Protein AF-A0A922MNI1-F1 (afdb_monomer_lite)

Organism: Spodoptera exigua (NCBI:txid7107)

Sequence (102 aa):
MLELRRGFGGLQLILTVFFVQPDGVVTFDWTAQQQAYVLSGYFWGYSISCLVGGTAAEFWGPRKLVFVTMLLIAILTILSPQAARIHYMALVAVRFVSGLAA

pLDDT: mean 80.24, std 10.75, range [54.81, 92.88]

InterPro domains:
  IPR011701 Major facilitator superfamily [PF07690] (25-102)
  IPR020846 Major facilitator superfamily domain [PS50850] (1-102)
  IPR036259 MFS transporter superfamily [G3DSA:1.20.1250.20] (8-102)
  IPR036259 MFS transporter superfamily [SSF103473] (17-101)
  IPR050382 Major Facilitator Superfamily Sodium/Anion Cotransporter [PTHR11662] (27-101)

Radius of gyration: 21.01 Å; chains: 1; bounding box: 68×26×38 Å

Foldseek 3Di:
DVVVVVVVVVVVVVVCVVPPDDDPDDDDPDDPVLVVLLVVLLVQLQVVCVVCVVVVCVPPPVVVLLVVLVVLLVVLVVCLVVLSVPDSVSSSVSSNSNSNSD

Structure (mmCIF, N/CA/C/O backbone):
data_AF-A0A922MNI1-F1
#
_entry.id   AF-A0A922MNI1-F1
#
loop_
_atom_site.group_PDB
_atom_site.id
_atom_site.type_symbol
_atom_site.label_atom_id
_atom_site.label_alt_id
_atom_site.label_comp_id
_atom_site.label_asym_id
_atom_site.label_entity_id
_atom_site.label_seq_id
_atom_site.pdbx_PDB_ins_code
_atom_site.Cartn_x
_atom_site.Cartn_y
_atom_site.Cartn_z
_atom_site.occupancy
_atom_site.B_iso_or_equiv
_atom_site.auth_seq_id
_atom_site.auth_comp_id
_atom_site.auth_asym_id
_atom_site.auth_atom_id
_atom_site.pdbx_PDB_model_num
ATOM 1 N N . MET A 1 1 ? 54.008 -8.071 -9.839 1.00 54.81 1 MET A N 1
ATOM 2 C CA . MET A 1 1 ? 52.895 -7.496 -10.634 1.00 54.81 1 MET A CA 1
ATOM 3 C C . MET A 1 1 ? 51.737 -8.486 -10.898 1.00 54.81 1 MET A C 1
ATOM 5 O O . MET A 1 1 ? 50.723 -8.063 -11.430 1.00 54.81 1 MET A O 1
ATOM 9 N N . LEU A 1 2 ? 51.830 -9.771 -10.502 1.00 56.84 2 LEU A N 1
ATOM 10 C CA . LEU A 1 2 ? 50.793 -10.797 -10.753 1.00 56.84 2 LEU A CA 1
ATOM 11 C C . LEU A 1 2 ? 49.720 -10.928 -9.644 1.00 56.84 2 LEU A C 1
ATOM 13 O O . LEU A 1 2 ? 48.632 -11.427 -9.906 1.00 56.84 2 LEU A O 1
ATOM 17 N N . GLU A 1 3 ? 49.983 -10.418 -8.437 1.00 57.00 3 GLU A N 1
ATOM 18 C CA . GLU A 1 3 ? 49.060 -10.480 -7.284 1.00 57.00 3 GLU A CA 1
ATOM 19 C C . GLU A 1 3 ? 47.923 -9.434 -7.366 1.00 57.00 3 GLU A C 1
ATOM 21 O O . GLU A 1 3 ? 46.793 -9.697 -6.963 1.00 57.00 3 GLU A O 1
ATOM 26 N N . LEU A 1 4 ? 48.174 -8.271 -7.985 1.00 57.62 4 LEU A N 1
ATOM 27 C CA . LEU A 1 4 ? 47.181 -7.196 -8.170 1.00 57.62 4 LEU A CA 1
ATOM 28 C C . LEU A 1 4 ? 46.061 -7.557 -9.166 1.00 57.62 4 LEU A C 1
ATOM 30 O O . LEU A 1 4 ? 44.986 -6.966 -9.123 1.00 57.62 4 LEU A O 1
ATOM 34 N N . ARG A 1 5 ? 46.278 -8.549 -10.043 1.00 57.75 5 ARG A N 1
ATOM 35 C CA . ARG A 1 5 ? 45.279 -8.999 -11.032 1.00 57.75 5 ARG A CA 1
ATOM 36 C C . ARG A 1 5 ? 44.294 -10.028 -10.461 1.00 57.75 5 ARG A C 1
ATOM 38 O O . ARG A 1 5 ? 43.180 -10.138 -10.966 1.00 57.75 5 ARG A O 1
ATOM 45 N N . ARG A 1 6 ? 44.672 -10.760 -9.403 1.00 60.94 6 ARG A N 1
ATOM 46 C CA . ARG A 1 6 ? 43.807 -11.759 -8.744 1.00 60.94 6 ARG A CA 1
ATOM 47 C C . ARG A 1 6 ? 42.713 -11.118 -7.886 1.00 60.94 6 ARG A C 1
ATOM 49 O O . ARG A 1 6 ? 41.586 -11.600 -7.909 1.00 60.94 6 ARG A O 1
ATOM 56 N N . GLY A 1 7 ? 43.007 -10.004 -7.209 1.00 60.09 7 GLY A N 1
ATOM 57 C CA . GLY A 1 7 ? 42.007 -9.256 -6.432 1.00 60.09 7 GLY A CA 1
ATOM 58 C C . GLY A 1 7 ? 40.907 -8.618 -7.293 1.00 60.09 7 GLY A C 1
ATOM 59 O O . GLY A 1 7 ? 39.750 -8.568 -6.886 1.00 60.09 7 GLY A O 1
ATOM 60 N N . PHE A 1 8 ? 41.239 -8.199 -8.518 1.00 62.03 8 PHE A N 1
ATOM 61 C CA . PHE A 1 8 ? 40.292 -7.544 -9.428 1.00 62.03 8 PHE A CA 1
ATOM 62 C C . PHE A 1 8 ? 39.289 -8.525 -10.070 1.00 62.03 8 PHE A C 1
ATOM 64 O O . PHE A 1 8 ? 38.136 -8.170 -10.298 1.00 62.03 8 PHE A O 1
ATOM 71 N N . GLY A 1 9 ? 39.692 -9.782 -10.306 1.00 63.53 9 GLY A N 1
ATOM 72 C CA . GLY A 1 9 ? 38.817 -10.816 -10.880 1.00 63.53 9 GLY A CA 1
ATOM 73 C C . GLY A 1 9 ? 37.688 -11.259 -9.943 1.00 63.53 9 GLY A C 1
ATOM 74 O O . GLY A 1 9 ? 36.566 -11.470 -10.397 1.00 63.53 9 GLY A O 1
ATOM 75 N N . GLY A 1 10 ? 37.955 -11.332 -8.633 1.00 67.00 10 GLY A N 1
ATOM 76 C CA . GLY A 1 10 ? 36.924 -11.597 -7.625 1.00 67.00 10 GLY A CA 1
ATOM 77 C C . GLY A 1 10 ? 35.910 -10.457 -7.522 1.00 67.00 10 GLY A C 1
ATOM 78 O O . GLY A 1 10 ? 34.710 -10.708 -7.463 1.00 67.00 10 GLY A O 1
ATOM 79 N N . LEU A 1 11 ? 36.377 -9.206 -7.596 1.00 69.94 11 LEU A N 1
ATOM 80 C CA . LEU A 1 11 ? 35.499 -8.035 -7.594 1.00 69.94 11 LEU A CA 1
ATOM 81 C C . LEU A 1 11 ? 34.613 -7.994 -8.848 1.00 69.94 11 LEU A C 1
ATOM 83 O O . LEU A 1 11 ? 33.427 -7.711 -8.748 1.00 69.94 11 LEU A O 1
ATOM 87 N N . GLN A 1 12 ? 35.157 -8.326 -10.021 1.00 66.56 12 GLN A N 1
ATOM 88 C CA . GLN A 1 12 ? 34.393 -8.341 -11.269 1.00 66.56 12 GLN A CA 1
ATOM 89 C C . GLN A 1 12 ? 33.364 -9.482 -11.320 1.00 66.56 12 GLN A C 1
ATOM 91 O O . GLN A 1 12 ? 32.277 -9.269 -11.852 1.00 66.56 12 GLN A O 1
ATOM 96 N N . LEU A 1 13 ? 33.663 -10.646 -10.724 1.00 67.69 13 LEU A N 1
ATOM 97 C CA . LEU A 1 13 ? 32.710 -11.751 -10.524 1.00 67.69 13 LEU A CA 1
ATOM 98 C C . LEU A 1 13 ? 31.590 -11.381 -9.549 1.00 67.69 13 LEU A C 1
ATOM 100 O O . LEU A 1 13 ? 30.427 -11.655 -9.821 1.00 67.69 13 LEU A O 1
ATOM 104 N N . ILE A 1 14 ? 31.927 -10.709 -8.446 1.00 67.44 14 ILE A N 1
ATOM 105 C CA . ILE A 1 14 ? 30.937 -10.158 -7.517 1.00 67.44 14 ILE A CA 1
ATOM 106 C C . ILE A 1 14 ? 30.043 -9.168 -8.272 1.00 67.44 14 ILE A C 1
ATOM 108 O O . ILE A 1 14 ? 28.830 -9.337 -8.295 1.00 67.44 14 ILE A O 1
ATOM 112 N N . LEU A 1 15 ? 30.621 -8.203 -8.988 1.00 66.31 15 LEU A N 1
ATOM 113 C CA . LEU A 1 15 ? 29.854 -7.231 -9.768 1.00 66.31 15 LEU A CA 1
ATOM 114 C C . LEU A 1 15 ? 28.979 -7.905 -10.841 1.00 66.31 15 LEU A C 1
ATOM 116 O O . LEU A 1 15 ? 27.823 -7.533 -10.990 1.00 66.31 15 LEU A O 1
ATOM 120 N N . THR A 1 16 ? 29.454 -8.935 -11.546 1.00 66.56 16 THR A N 1
ATOM 121 C CA . THR A 1 16 ? 28.606 -9.644 -12.527 1.00 66.56 16 THR A CA 1
ATOM 122 C C . THR A 1 16 ? 27.468 -10.413 -11.866 1.00 66.56 16 THR A C 1
ATOM 124 O O . THR A 1 16 ? 26.352 -10.329 -12.353 1.00 66.56 16 THR A O 1
ATOM 127 N N . VAL A 1 17 ? 27.685 -11.083 -10.734 1.00 66.50 17 VAL A N 1
ATOM 128 C CA . VAL A 1 17 ? 26.598 -11.759 -9.998 1.00 66.50 17 VAL A CA 1
ATOM 129 C C . VAL A 1 17 ? 25.578 -10.759 -9.437 1.00 66.50 17 VAL A C 1
ATOM 131 O O . VAL A 1 17 ? 24.392 -11.069 -9.377 1.00 66.50 17 VAL A O 1
ATOM 134 N N . PHE A 1 18 ? 26.011 -9.554 -9.055 1.00 65.94 18 PHE A N 1
ATOM 135 C CA . PHE A 1 18 ? 25.114 -8.506 -8.556 1.00 65.94 18 PHE A CA 1
ATOM 136 C C . PHE A 1 18 ? 24.327 -7.783 -9.662 1.00 65.94 18 PHE A C 1
ATOM 138 O O . PHE A 1 18 ? 23.211 -7.336 -9.401 1.00 65.94 18 PHE A O 1
ATOM 145 N N . PHE A 1 19 ? 24.882 -7.648 -10.872 1.00 65.06 19 PHE A N 1
ATOM 146 C CA . PHE A 1 19 ? 24.264 -6.885 -11.968 1.00 65.06 19 PHE A CA 1
ATOM 147 C C . PHE A 1 19 ? 23.648 -7.746 -13.085 1.00 65.06 19 PHE A C 1
ATOM 149 O O . PHE A 1 19 ? 22.886 -7.216 -13.893 1.00 65.06 19 PHE A O 1
ATOM 156 N N . VAL A 1 20 ? 23.942 -9.049 -13.154 1.00 69.06 20 VAL A N 1
ATOM 157 C CA . VAL A 1 20 ? 23.320 -9.973 -14.117 1.00 69.06 20 VAL A CA 1
ATOM 158 C C . VAL A 1 20 ? 22.016 -10.499 -13.533 1.00 69.06 20 VAL A C 1
ATOM 160 O O . VAL A 1 20 ? 21.994 -11.256 -12.565 1.00 69.06 20 VAL A O 1
ATOM 163 N N . GLN A 1 21 ? 20.909 -10.084 -14.141 1.00 67.75 21 GLN A N 1
ATOM 164 C CA . GLN A 1 21 ? 19.588 -10.588 -13.800 1.00 67.75 21 GLN A CA 1
ATOM 165 C C . GLN A 1 21 ? 19.449 -12.042 -14.292 1.00 67.75 21 GLN A C 1
ATOM 167 O O . GLN A 1 21 ? 19.823 -12.315 -15.429 1.00 67.75 21 GLN A O 1
ATOM 172 N N . PRO A 1 22 ? 18.920 -12.978 -13.484 1.00 72.62 22 PRO A N 1
ATOM 173 C CA . PRO A 1 22 ? 18.776 -14.370 -13.897 1.00 72.62 22 PRO A CA 1
ATOM 174 C C . PRO A 1 22 ? 17.795 -14.522 -15.069 1.00 72.62 22 PRO A C 1
ATOM 176 O O . PRO A 1 22 ? 16.693 -13.962 -15.059 1.00 72.62 22 PRO A O 1
ATOM 179 N N . ASP A 1 23 ? 18.194 -15.313 -16.063 1.00 57.19 23 ASP A N 1
ATOM 180 C CA . ASP A 1 23 ? 17.419 -15.587 -17.273 1.00 57.19 23 ASP A CA 1
ATOM 181 C C . ASP A 1 23 ? 16.155 -16.391 -16.913 1.00 57.19 23 ASP A C 1
ATOM 183 O O . ASP A 1 23 ? 16.211 -17.585 -16.620 1.00 57.19 23 ASP A O 1
ATOM 187 N N . GLY A 1 24 ? 15.002 -15.715 -16.863 1.00 65.44 24 GLY A N 1
ATOM 188 C CA . GLY A 1 24 ? 13.718 -16.294 -16.434 1.00 65.44 24 GLY A CA 1
ATOM 189 C C . GLY A 1 24 ? 12.832 -15.355 -15.609 1.00 65.44 24 GLY A C 1
ATOM 190 O O . GLY A 1 24 ? 11.687 -15.693 -15.304 1.00 65.44 24 GLY A O 1
ATOM 191 N N . VAL A 1 25 ? 13.327 -14.167 -15.253 1.00 65.81 25 VAL A N 1
ATOM 192 C CA . VAL A 1 25 ? 12.530 -13.143 -14.565 1.00 65.81 25 VAL A CA 1
ATOM 193 C C . VAL A 1 25 ? 11.653 -12.405 -15.575 1.00 65.81 25 VAL A C 1
ATOM 195 O O . VAL A 1 25 ? 12.146 -11.878 -16.566 1.00 65.81 25 VAL A O 1
ATOM 198 N N . VAL A 1 26 ? 10.346 -12.334 -15.307 1.00 67.62 26 VAL A N 1
ATOM 199 C CA . VAL A 1 26 ? 9.420 -11.487 -16.072 1.00 67.62 26 VAL A CA 1
ATOM 200 C C . VAL A 1 26 ? 9.826 -10.028 -15.866 1.00 67.62 26 VAL A C 1
ATOM 202 O O . VAL A 1 26 ? 9.581 -9.456 -14.803 1.00 67.62 26 VAL A O 1
ATOM 205 N N . THR A 1 27 ? 10.471 -9.436 -16.869 1.00 65.50 27 THR A N 1
ATOM 206 C CA . THR A 1 27 ? 10.816 -8.016 -16.887 1.00 65.50 27 THR A CA 1
ATOM 207 C C . THR A 1 27 ? 9.643 -7.207 -17.411 1.00 65.50 27 THR A C 1
ATOM 209 O O . THR A 1 27 ? 9.056 -7.531 -18.440 1.00 65.50 27 THR A O 1
ATOM 212 N N . PHE A 1 28 ? 9.308 -6.139 -16.697 1.00 70.81 28 PHE A N 1
ATOM 213 C CA . PHE A 1 28 ? 8.403 -5.115 -17.195 1.00 70.81 28 PHE A CA 1
ATOM 214 C C . PHE A 1 28 ? 9.245 -3.940 -17.697 1.00 70.81 28 PHE A C 1
ATOM 216 O O . PHE A 1 28 ? 10.076 -3.437 -16.940 1.00 70.81 28 PHE A O 1
ATOM 223 N N . ASP A 1 29 ? 9.018 -3.492 -18.935 1.00 74.88 29 ASP A N 1
ATOM 224 C CA . ASP A 1 29 ? 9.687 -2.330 -19.548 1.00 74.88 29 ASP A CA 1
ATOM 225 C C . ASP A 1 29 ? 9.182 -1.000 -18.953 1.00 74.88 29 ASP A C 1
ATOM 227 O O . ASP A 1 29 ? 8.696 -0.110 -19.653 1.00 74.88 29 ASP A O 1
ATOM 231 N N . TRP A 1 30 ? 9.226 -0.866 -17.626 1.00 79.94 30 TRP A N 1
ATOM 232 C CA . TRP A 1 30 ? 8.794 0.343 -16.934 1.00 79.94 30 TRP A CA 1
ATOM 233 C C . TRP A 1 30 ? 9.925 1.349 -16.818 1.00 79.94 30 TRP A C 1
ATOM 235 O O . TRP A 1 30 ? 11.046 1.023 -16.427 1.00 79.94 30 TRP A O 1
ATOM 245 N N . THR A 1 31 ? 9.605 2.611 -17.083 1.00 86.12 31 THR A N 1
ATOM 246 C CA . THR A 1 31 ? 10.545 3.705 -16.844 1.00 86.12 31 THR A CA 1
ATOM 247 C C . THR A 1 31 ? 10.747 3.914 -15.341 1.00 86.12 31 THR A C 1
ATOM 249 O O . THR A 1 31 ? 9.853 3.647 -14.531 1.00 86.12 31 THR A O 1
ATOM 252 N N . ALA A 1 32 ? 11.901 4.461 -14.944 1.00 84.94 32 ALA A N 1
ATOM 253 C CA . ALA A 1 32 ? 12.173 4.804 -13.543 1.00 84.94 32 ALA A CA 1
ATOM 254 C C . ALA A 1 32 ? 11.077 5.709 -12.936 1.00 84.94 32 ALA A C 1
ATOM 256 O O . ALA A 1 32 ? 10.730 5.588 -11.763 1.00 84.94 32 ALA A O 1
ATOM 257 N N . GLN A 1 33 ? 10.463 6.568 -13.757 1.00 87.12 33 GLN A N 1
ATOM 258 C CA . GLN A 1 33 ? 9.337 7.408 -13.355 1.00 87.12 33 GLN A CA 1
ATOM 259 C C . GLN A 1 33 ? 8.071 6.589 -13.043 1.00 87.12 33 GLN A C 1
ATOM 261 O O . GLN A 1 33 ? 7.401 6.856 -12.048 1.00 87.12 33 GLN A O 1
ATOM 266 N N . GLN A 1 34 ? 7.749 5.564 -13.839 1.00 86.75 34 GLN A N 1
ATOM 267 C CA . GLN A 1 34 ? 6.614 4.672 -13.560 1.00 86.75 34 GLN A CA 1
ATOM 268 C C . GLN A 1 34 ? 6.822 3.876 -12.267 1.00 86.75 34 GLN A C 1
ATOM 270 O O . GLN A 1 34 ? 5.893 3.751 -11.469 1.00 86.75 34 GLN A O 1
ATOM 275 N N . GLN A 1 35 ? 8.044 3.404 -12.015 1.00 87.06 35 GLN A N 1
ATOM 276 C CA . GLN A 1 35 ? 8.394 2.746 -10.753 1.00 87.06 35 GLN A CA 1
ATOM 277 C C . GLN A 1 35 ? 8.241 3.700 -9.557 1.00 87.06 35 GLN A C 1
ATOM 279 O O . GLN A 1 35 ? 7.674 3.319 -8.530 1.00 87.06 35 GLN A O 1
ATOM 284 N N . ALA A 1 36 ? 8.658 4.961 -9.710 1.00 89.06 36 ALA A N 1
ATOM 285 C CA . ALA A 1 36 ? 8.478 5.993 -8.692 1.00 89.06 36 ALA A CA 1
ATOM 286 C C . ALA A 1 36 ? 6.994 6.295 -8.413 1.00 89.06 36 ALA A C 1
ATOM 288 O O . ALA A 1 36 ? 6.621 6.505 -7.256 1.00 89.06 36 ALA A O 1
ATOM 289 N N . TYR A 1 37 ? 6.118 6.260 -9.423 1.00 89.69 37 TYR A N 1
ATOM 290 C CA . TYR A 1 37 ? 4.672 6.406 -9.209 1.00 89.69 37 TYR A CA 1
ATOM 291 C C . TYR A 1 37 ? 4.072 5.252 -8.406 1.00 89.69 37 TYR A C 1
ATOM 293 O O . TYR A 1 37 ? 3.258 5.478 -7.512 1.00 89.69 37 TYR A O 1
ATOM 301 N N . VAL A 1 38 ? 4.495 4.017 -8.674 1.00 88.62 38 VAL A N 1
ATOM 302 C CA . VAL A 1 38 ? 4.040 2.845 -7.909 1.00 88.62 38 VAL A CA 1
ATOM 303 C C . VAL A 1 38 ? 4.504 2.931 -6.452 1.00 88.62 38 VAL A C 1
ATOM 305 O O . VAL A 1 38 ? 3.713 2.675 -5.541 1.00 88.62 38 VAL A O 1
ATOM 308 N N . LEU A 1 39 ? 5.759 3.329 -6.225 1.00 89.62 39 LEU A N 1
ATOM 309 C CA . LEU A 1 39 ? 6.328 3.478 -4.884 1.00 89.62 39 LEU A CA 1
ATOM 310 C C . LEU A 1 39 ? 5.654 4.613 -4.098 1.00 89.62 39 LEU A C 1
ATOM 312 O O . LEU A 1 39 ? 5.263 4.429 -2.946 1.00 89.62 39 LEU A O 1
ATOM 316 N N . SER A 1 40 ? 5.479 5.774 -4.732 1.00 89.69 40 SER A N 1
ATOM 317 C CA . SER A 1 40 ? 4.832 6.928 -4.100 1.00 89.69 40 SER A CA 1
ATOM 318 C C . SER A 1 40 ? 3.351 6.679 -3.810 1.00 89.69 40 SER A C 1
ATOM 320 O O . SER A 1 40 ? 2.878 7.098 -2.758 1.00 89.69 40 SER A O 1
ATOM 322 N N . GLY A 1 41 ? 2.630 5.945 -4.666 1.00 88.50 41 GLY A N 1
ATOM 323 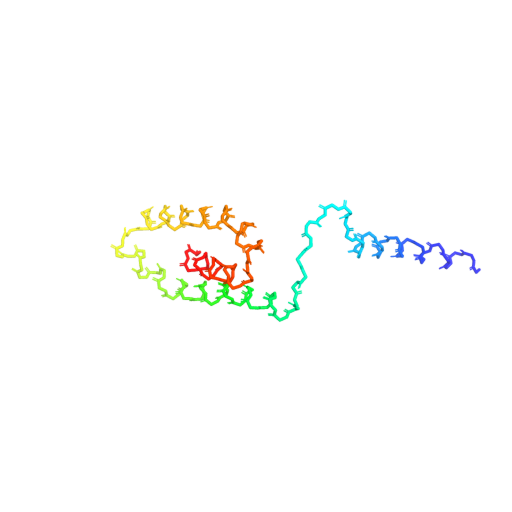C CA . GLY A 1 41 ? 1.240 5.554 -4.411 1.00 88.50 41 GLY A CA 1
ATOM 324 C C . GLY A 1 41 ? 1.076 4.761 -3.111 1.00 88.50 41 GLY A C 1
ATOM 325 O O . GLY A 1 41 ? 0.218 5.084 -2.294 1.00 88.50 41 GLY A O 1
ATOM 326 N N . TYR A 1 42 ? 1.945 3.779 -2.862 1.00 89.25 42 TYR A N 1
ATOM 327 C CA . TYR A 1 42 ? 1.951 3.060 -1.583 1.00 89.25 42 TYR A CA 1
ATOM 328 C C . TYR A 1 42 ? 2.212 4.000 -0.395 1.00 89.25 42 TYR A C 1
ATOM 330 O O . TYR A 1 42 ? 1.506 3.951 0.612 1.00 89.25 42 TYR A O 1
ATOM 338 N N . PHE A 1 43 ? 3.197 4.890 -0.534 1.00 90.94 43 PHE A N 1
ATOM 339 C CA . PHE A 1 43 ? 3.603 5.807 0.530 1.00 90.94 43 PHE A CA 1
ATOM 340 C C . PHE A 1 43 ? 2.500 6.803 0.917 1.00 90.94 43 PHE A C 1
ATOM 342 O O . PHE A 1 43 ? 2.269 7.050 2.103 1.00 90.94 43 PHE A O 1
ATOM 349 N N . TRP A 1 44 ? 1.784 7.347 -0.071 1.00 90.94 44 TRP A N 1
ATOM 350 C CA . TRP A 1 44 ? 0.651 8.243 0.170 1.00 90.94 44 TRP A CA 1
ATOM 351 C C . TRP A 1 44 ? -0.503 7.537 0.881 1.00 90.94 44 TRP A C 1
ATOM 353 O O . TRP A 1 44 ? -1.062 8.103 1.818 1.00 90.94 44 TRP A O 1
ATOM 363 N N . GLY A 1 45 ? -0.820 6.299 0.486 1.00 90.25 45 GLY A N 1
ATOM 364 C CA . GLY A 1 45 ? -1.831 5.491 1.171 1.00 90.25 45 GLY A CA 1
ATOM 365 C C . GLY A 1 45 ? -1.471 5.262 2.640 1.00 90.25 45 GLY A C 1
ATOM 366 O O . GLY A 1 45 ? -2.255 5.593 3.522 1.00 90.25 45 GLY A O 1
ATOM 367 N N . TYR A 1 46 ? -0.243 4.809 2.904 1.00 89.25 46 TYR A N 1
ATOM 368 C CA . TYR A 1 46 ? 0.238 4.545 4.265 1.00 89.25 46 TYR A CA 1
ATOM 369 C C . TYR A 1 46 ? 0.263 5.795 5.155 1.00 89.25 46 TYR A C 1
ATOM 371 O O . TYR A 1 46 ? -0.082 5.741 6.335 1.00 89.25 46 TYR A O 1
ATOM 379 N N . SER A 1 47 ? 0.629 6.946 4.586 1.00 92.88 47 SER A N 1
ATOM 380 C CA . SER A 1 47 ? 0.634 8.217 5.319 1.00 92.88 47 SER A CA 1
ATOM 381 C C . SER A 1 47 ? -0.769 8.588 5.808 1.00 92.88 47 SER A C 1
ATOM 383 O O . SER A 1 47 ? -0.927 9.041 6.940 1.00 92.88 47 SER A O 1
ATOM 385 N N . ILE A 1 48 ? -1.797 8.353 4.986 1.00 90.44 48 ILE A N 1
ATOM 386 C CA . ILE A 1 48 ? -3.197 8.568 5.372 1.00 90.44 48 ILE A CA 1
ATOM 387 C C . ILE A 1 48 ? -3.616 7.550 6.441 1.00 90.44 48 ILE A C 1
ATOM 389 O O . ILE A 1 48 ? -4.224 7.943 7.437 1.00 90.44 48 ILE A O 1
ATOM 393 N N . SER A 1 49 ? -3.250 6.273 6.302 1.00 89.31 49 SER A N 1
ATOM 394 C CA . SER A 1 49 ? -3.541 5.241 7.311 1.00 89.31 49 SER A CA 1
ATOM 395 C C . SER A 1 49 ? -2.965 5.585 8.675 1.00 89.31 49 SER A C 1
ATOM 397 O O . SER A 1 49 ? -3.648 5.437 9.680 1.00 89.31 49 SER A O 1
ATOM 399 N N . CYS A 1 50 ? -1.742 6.110 8.728 1.00 89.38 50 CYS A N 1
ATOM 400 C CA . CYS A 1 50 ? -1.122 6.539 9.980 1.00 89.38 50 CYS A CA 1
ATOM 401 C C . CYS A 1 50 ? -1.908 7.668 10.663 1.00 89.38 50 CYS A C 1
ATOM 403 O O . CYS A 1 50 ? -1.997 7.700 11.889 1.00 89.38 50 CYS A O 1
ATOM 405 N N . LEU A 1 51 ? -2.501 8.577 9.882 1.00 89.69 51 LEU A N 1
ATOM 406 C CA . LEU A 1 51 ? -3.308 9.677 10.411 1.00 89.69 51 LEU A CA 1
ATOM 407 C C . LEU A 1 51 ? -4.682 9.206 10.906 1.00 89.69 51 LEU A C 1
ATOM 409 O O . LEU A 1 51 ? -5.152 9.678 11.938 1.00 89.69 51 LEU A O 1
ATOM 413 N N . VAL A 1 52 ? -5.332 8.289 10.184 1.00 87.19 52 VAL A N 1
ATOM 414 C CA . VAL A 1 52 ? -6.734 7.898 10.440 1.00 87.19 52 VAL A CA 1
ATOM 415 C C . VAL A 1 52 ? -6.850 6.603 11.261 1.00 87.19 52 VAL A C 1
ATOM 417 O O . VAL A 1 52 ? -7.869 6.354 11.906 1.00 87.19 52 VAL A O 1
ATOM 420 N N . GLY A 1 53 ? -5.807 5.776 11.279 1.00 82.50 53 GLY A N 1
ATOM 421 C CA . GLY A 1 53 ? -5.812 4.427 11.848 1.00 82.50 53 GLY A CA 1
ATOM 422 C C . GLY A 1 53 ? -6.088 4.395 13.349 1.00 82.50 53 GLY A C 1
ATOM 423 O O . GLY A 1 53 ? -6.795 3.505 13.819 1.00 82.50 53 GLY A O 1
ATOM 424 N N . GLY A 1 54 ? -5.614 5.402 14.091 1.00 82.00 54 GLY A N 1
ATOM 425 C CA . GLY A 1 54 ? -5.901 5.539 15.521 1.00 82.00 54 GLY A CA 1
ATOM 426 C C . GLY A 1 54 ? -7.391 5.755 15.793 1.00 82.00 54 GLY A C 1
ATOM 427 O O . GLY A 1 54 ? -8.000 5.019 16.567 1.00 82.00 54 GLY A O 1
ATOM 428 N N . THR A 1 55 ? -8.010 6.700 15.083 1.00 84.12 55 THR A N 1
ATOM 429 C CA . THR A 1 55 ? -9.440 7.005 15.228 1.00 84.12 55 THR A CA 1
ATOM 430 C C . THR A 1 55 ? -10.315 5.846 14.739 1.00 84.12 55 THR A C 1
ATOM 432 O O . THR A 1 55 ? -11.315 5.502 15.366 1.00 84.12 55 THR A O 1
ATOM 435 N N . ALA A 1 56 ? -9.925 5.187 13.644 1.00 79.44 56 ALA A N 1
ATOM 436 C CA . ALA A 1 56 ? -10.637 4.021 13.122 1.00 79.44 56 ALA A CA 1
ATOM 437 C C . ALA A 1 56 ? -10.623 2.830 14.103 1.00 79.44 56 ALA A C 1
ATOM 439 O O . ALA A 1 56 ? -11.619 2.108 14.218 1.00 79.44 56 ALA A O 1
ATOM 440 N N . ALA A 1 57 ? -9.526 2.642 14.846 1.00 82.00 57 ALA A N 1
ATOM 441 C CA . ALA A 1 57 ? -9.416 1.597 15.862 1.00 82.00 57 ALA A CA 1
ATOM 442 C C . ALA A 1 57 ? -10.338 1.839 17.070 1.00 82.00 57 ALA A C 1
ATOM 444 O O . ALA A 1 57 ? -10.879 0.872 17.613 1.00 82.00 57 ALA A O 1
ATOM 445 N N . GLU A 1 58 ? -10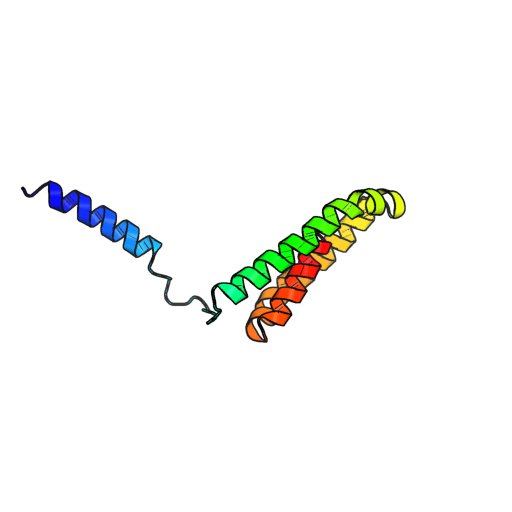.561 3.099 17.455 1.00 83.94 58 GLU A N 1
ATOM 446 C CA . GLU A 1 58 ? -11.481 3.466 18.540 1.00 83.94 58 GLU A CA 1
ATOM 447 C C . GLU A 1 58 ? -12.950 3.238 18.159 1.00 83.94 58 GLU A C 1
ATOM 449 O O . GLU A 1 58 ? -13.716 2.708 18.965 1.00 83.94 58 GLU A O 1
ATOM 454 N N . PHE A 1 59 ? -13.346 3.559 16.921 1.00 80.81 59 PHE A N 1
ATOM 455 C CA . PHE A 1 59 ? -14.737 3.402 16.479 1.00 80.81 59 PHE A CA 1
ATOM 456 C C . PHE A 1 59 ? -15.149 1.947 16.224 1.00 80.81 59 PHE A C 1
ATOM 458 O O . PHE A 1 59 ? -16.263 1.551 16.570 1.00 80.81 59 PHE A O 1
ATOM 465 N N . TRP A 1 60 ? -14.303 1.149 15.566 1.00 77.56 60 TRP A N 1
ATOM 466 C CA . TRP A 1 60 ? -14.679 -0.201 15.102 1.00 77.56 60 TRP A CA 1
ATOM 467 C C . TRP A 1 60 ? -14.096 -1.337 15.941 1.00 77.56 60 TRP A C 1
ATOM 469 O O . TRP A 1 60 ? -14.460 -2.506 15.758 1.00 77.56 60 TRP A O 1
ATOM 479 N N . GLY A 1 61 ? -13.227 -0.998 16.889 1.00 82.81 61 GLY A N 1
ATOM 480 C CA . GLY A 1 61 ? -12.487 -1.953 17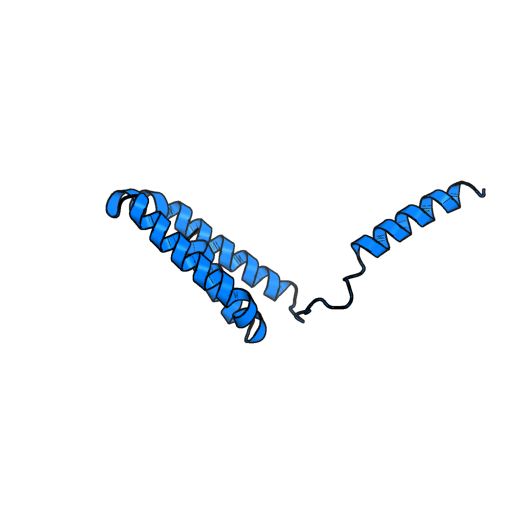.689 1.00 82.81 61 GLY A CA 1
ATOM 481 C C . GLY A 1 61 ? -11.328 -2.573 16.893 1.00 82.81 61 GLY A C 1
ATOM 482 O O . GLY A 1 61 ? -11.511 -3.058 15.769 1.00 82.81 61 GLY A O 1
ATOM 483 N N . PRO A 1 62 ? -10.125 -2.656 17.485 1.00 84.56 62 PRO A N 1
ATOM 484 C CA . PRO A 1 62 ? -8.909 -3.038 16.767 1.00 84.56 62 PRO A CA 1
ATOM 485 C C . PRO A 1 62 ? -8.975 -4.453 16.175 1.00 84.56 62 PRO A C 1
ATOM 487 O O . PRO A 1 62 ? -8.452 -4.700 15.093 1.00 84.56 62 PRO A O 1
ATOM 490 N N . ARG A 1 63 ? -9.675 -5.392 16.830 1.00 86.38 63 ARG A N 1
ATOM 491 C CA . ARG A 1 63 ? -9.762 -6.791 16.372 1.00 86.38 63 ARG A CA 1
ATOM 492 C C . ARG A 1 63 ? -10.471 -6.936 15.019 1.00 86.38 63 ARG A C 1
ATOM 494 O O . ARG A 1 63 ? -10.033 -7.734 14.197 1.00 86.38 63 ARG A O 1
ATOM 501 N N . LYS A 1 64 ? -11.564 -6.199 14.792 1.00 86.50 64 LYS A N 1
ATOM 502 C CA . LYS A 1 64 ? -12.307 -6.261 13.520 1.00 86.50 64 LYS A CA 1
ATOM 503 C C . LYS A 1 64 ? -11.592 -5.469 12.431 1.00 86.50 64 LYS A C 1
ATOM 505 O O . LYS A 1 64 ? -11.502 -5.956 11.309 1.00 86.50 64 LYS A O 1
ATOM 510 N N . LEU A 1 65 ? -11.054 -4.301 12.787 1.00 88.00 65 LEU A N 1
ATOM 511 C CA . LEU A 1 65 ? -10.293 -3.444 11.880 1.00 88.00 65 LEU A CA 1
ATOM 512 C C . LEU A 1 65 ? -9.127 -4.214 11.243 1.00 88.00 65 LEU A C 1
ATOM 514 O O . LEU A 1 65 ? -9.073 -4.331 10.023 1.00 88.00 65 LEU A O 1
ATOM 518 N N . VAL A 1 66 ? -8.272 -4.821 12.074 1.00 88.69 66 VAL A N 1
ATOM 519 C CA . VAL A 1 66 ? -7.092 -5.572 11.615 1.00 88.69 66 VAL A CA 1
ATOM 520 C C . VAL A 1 66 ? -7.486 -6.757 10.737 1.00 88.69 66 VAL A C 1
ATOM 522 O O . VAL A 1 66 ? -6.844 -7.011 9.726 1.00 88.69 66 VAL A O 1
ATOM 525 N N . PHE A 1 67 ? -8.551 -7.487 11.077 1.00 91.38 67 PHE A N 1
ATOM 526 C CA . PHE A 1 67 ? -8.973 -8.627 10.263 1.00 91.38 67 PHE A CA 1
ATOM 527 C C . PHE A 1 67 ? -9.427 -8.198 8.860 1.00 91.38 67 PHE A C 1
ATOM 529 O O . PHE A 1 67 ? -9.054 -8.828 7.871 1.00 91.38 67 PHE A O 1
ATOM 536 N N . VAL A 1 68 ? -10.202 -7.112 8.763 1.00 90.56 68 VAL A N 1
ATOM 537 C CA . VAL A 1 68 ? -10.702 -6.592 7.482 1.00 90.56 68 VAL A CA 1
ATOM 538 C C . VAL A 1 68 ? -9.562 -6.052 6.623 1.00 90.56 68 VAL A C 1
ATOM 540 O O . VAL A 1 68 ? -9.488 -6.391 5.441 1.00 90.56 68 VAL A O 1
ATOM 543 N N . THR A 1 69 ? -8.662 -5.252 7.196 1.00 90.25 69 THR A N 1
ATOM 544 C CA . THR A 1 69 ? -7.540 -4.680 6.443 1.00 90.25 69 THR A CA 1
ATOM 545 C C . THR A 1 69 ? -6.557 -5.752 5.981 1.00 90.25 69 THR A C 1
ATOM 547 O O . THR A 1 69 ? -6.145 -5.745 4.823 1.00 90.25 69 THR A O 1
ATOM 550 N N . MET A 1 70 ? -6.265 -6.742 6.829 1.00 91.19 70 MET A N 1
ATOM 551 C CA . MET A 1 70 ? -5.413 -7.883 6.486 1.00 91.19 70 MET A CA 1
ATOM 552 C C . MET A 1 70 ? -6.002 -8.710 5.335 1.00 91.19 70 MET A C 1
ATOM 554 O O . MET A 1 70 ? -5.283 -9.103 4.415 1.00 91.19 70 MET A O 1
ATOM 558 N N . LEU A 1 71 ? -7.317 -8.954 5.354 1.00 92.88 71 LEU A N 1
ATOM 559 C CA . LEU A 1 71 ? -8.008 -9.693 4.296 1.00 92.88 71 LEU A CA 1
ATOM 560 C C . LEU A 1 71 ? -8.021 -8.896 2.983 1.00 92.88 71 LEU A C 1
ATOM 562 O O . LEU A 1 71 ? -7.752 -9.458 1.919 1.00 92.88 71 LEU A O 1
ATOM 566 N N . LEU A 1 72 ? -8.252 -7.582 3.054 1.00 91.38 72 LEU A N 1
ATOM 567 C CA . LEU A 1 72 ? -8.169 -6.688 1.900 1.00 91.38 72 LEU A CA 1
ATOM 568 C C . LEU A 1 72 ? -6.760 -6.694 1.283 1.00 91.38 72 LEU A C 1
ATOM 570 O O . LEU A 1 72 ? -6.621 -6.858 0.069 1.00 91.38 72 LEU A O 1
ATOM 574 N N . ILE A 1 73 ? -5.717 -6.567 2.111 1.00 92.12 73 ILE A N 1
ATOM 575 C CA . ILE A 1 73 ? -4.317 -6.621 1.669 1.00 92.12 73 ILE A CA 1
ATOM 576 C C . ILE A 1 73 ? -4.022 -7.958 0.997 1.00 92.12 73 ILE A C 1
ATOM 578 O O . ILE A 1 73 ? -3.471 -7.956 -0.098 1.00 92.12 73 ILE A O 1
ATOM 582 N N . ALA A 1 74 ? -4.435 -9.083 1.585 1.00 92.38 74 ALA A N 1
ATOM 583 C CA . ALA A 1 74 ? -4.192 -10.403 1.008 1.00 92.38 74 ALA A CA 1
ATOM 584 C C . ALA A 1 74 ? -4.757 -10.528 -0.419 1.00 92.38 74 ALA A C 1
ATOM 586 O O . ALA A 1 74 ? -4.061 -10.992 -1.327 1.00 92.38 74 ALA A O 1
ATOM 587 N N . ILE A 1 75 ? -5.985 -10.049 -0.646 1.00 92.62 75 ILE A N 1
ATOM 588 C CA . ILE A 1 75 ? -6.606 -10.030 -1.980 1.00 92.62 75 ILE A CA 1
ATOM 589 C C . ILE A 1 75 ? -5.797 -9.144 -2.941 1.00 92.62 75 ILE A C 1
ATOM 591 O O . ILE A 1 75 ? -5.493 -9.556 -4.063 1.00 92.62 75 ILE A O 1
ATOM 595 N N . LEU A 1 76 ? -5.400 -7.947 -2.505 1.00 89.62 76 LEU A N 1
ATOM 596 C CA . LEU A 1 76 ? -4.620 -7.002 -3.314 1.00 89.62 76 LEU A CA 1
ATOM 597 C C . LEU A 1 76 ? -3.209 -7.522 -3.644 1.00 89.62 76 LEU A C 1
ATOM 599 O O . LEU A 1 76 ? -2.691 -7.278 -4.741 1.00 89.62 76 LEU A O 1
ATOM 603 N N . THR A 1 77 ? -2.582 -8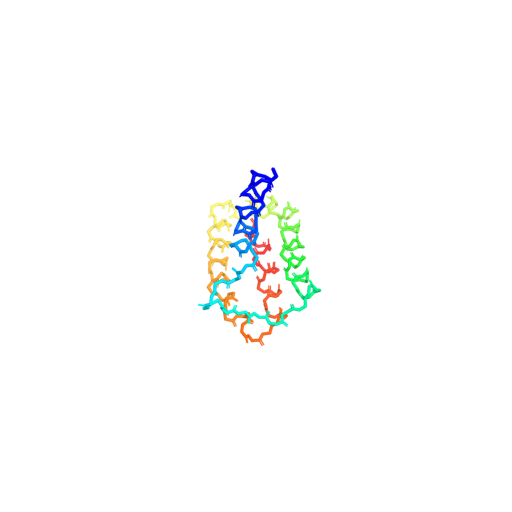.274 -2.739 1.00 88.75 77 THR A N 1
ATOM 604 C CA . THR A 1 77 ? -1.285 -8.922 -2.971 1.00 88.75 77 THR A CA 1
ATOM 605 C C . THR A 1 77 ? -1.396 -10.015 -4.032 1.00 88.75 77 THR A C 1
ATOM 607 O O . THR A 1 77 ? -0.543 -10.085 -4.915 1.00 88.75 77 THR A O 1
ATOM 610 N N . I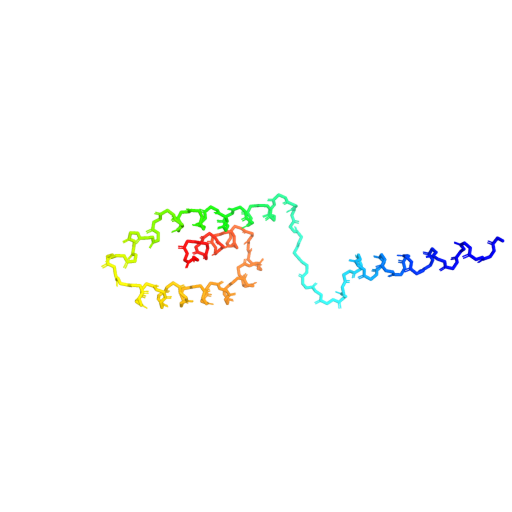LE A 1 78 ? -2.470 -10.810 -4.017 1.00 89.88 78 ILE A N 1
ATOM 611 C CA . ILE A 1 78 ? -2.734 -11.816 -5.061 1.00 89.88 78 ILE A CA 1
ATOM 612 C C . ILE A 1 78 ? -3.029 -11.142 -6.409 1.00 89.88 78 ILE A C 1
ATOM 614 O O . ILE A 1 78 ? -2.616 -11.638 -7.458 1.00 89.88 78 ILE A O 1
ATOM 618 N N . LEU A 1 79 ? -3.701 -9.987 -6.395 1.00 87.69 79 LEU A N 1
ATOM 619 C CA . LEU A 1 79 ? -4.058 -9.250 -7.609 1.00 87.69 79 LEU A CA 1
ATOM 620 C C . LEU A 1 79 ? -2.881 -8.462 -8.213 1.00 87.69 79 LEU A C 1
ATOM 622 O O . LEU A 1 79 ? -2.860 -8.206 -9.416 1.00 87.69 79 LEU A O 1
ATOM 626 N N . SER A 1 80 ? -1.879 -8.111 -7.405 1.00 85.38 80 SER A N 1
ATOM 627 C CA . SER A 1 80 ? -0.681 -7.362 -7.813 1.00 85.38 80 SER A CA 1
ATOM 628 C C . SER A 1 80 ? 0.038 -7.898 -9.067 1.00 85.38 80 SER A C 1
ATOM 630 O O . SER A 1 80 ? 0.286 -7.097 -9.971 1.00 85.38 80 SER A O 1
ATOM 632 N N . PRO A 1 81 ? 0.380 -9.199 -9.189 1.00 82.62 81 PRO A N 1
ATOM 633 C CA . PRO A 1 81 ? 1.032 -9.724 -10.393 1.00 82.62 81 PRO A CA 1
ATOM 634 C C . PRO A 1 81 ? 0.140 -9.635 -11.637 1.00 82.62 81 PRO A C 1
ATOM 636 O O . PRO A 1 81 ? 0.649 -9.436 -12.738 1.00 82.62 81 PRO A O 1
ATOM 639 N N . GLN A 1 82 ? -1.182 -9.735 -11.472 1.00 83.38 82 GLN A N 1
ATOM 640 C CA . GLN A 1 82 ? -2.122 -9.621 -12.584 1.00 83.38 82 GLN A CA 1
ATOM 641 C C . GLN A 1 82 ? -2.296 -8.164 -13.025 1.00 83.38 82 GLN A C 1
ATOM 643 O O . GLN A 1 82 ? -2.283 -7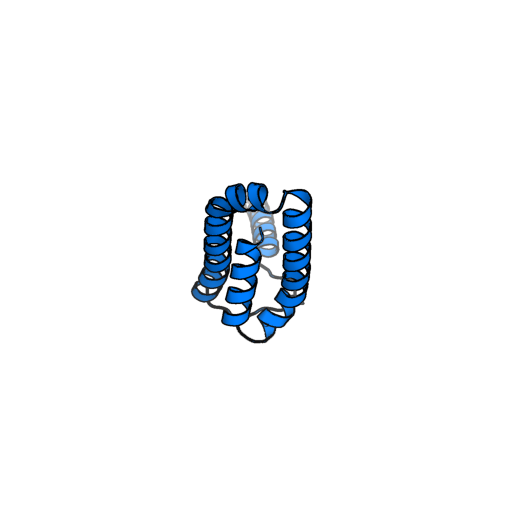.873 -14.218 1.00 83.38 82 GLN A O 1
ATOM 648 N N . ALA A 1 83 ? -2.358 -7.232 -12.071 1.00 79.81 83 ALA A N 1
ATOM 649 C CA . ALA A 1 83 ? -2.400 -5.798 -12.345 1.00 79.81 83 ALA A CA 1
ATOM 650 C C . ALA A 1 83 ? -1.131 -5.309 -13.064 1.00 79.81 83 ALA A C 1
ATOM 652 O O . ALA A 1 83 ? -1.224 -4.504 -13.991 1.00 79.81 83 ALA A O 1
ATOM 653 N N . ALA A 1 84 ? 0.039 -5.847 -12.695 1.00 79.81 84 ALA A N 1
ATOM 654 C CA . ALA A 1 84 ? 1.313 -5.537 -13.343 1.00 79.81 84 ALA A CA 1
ATOM 655 C C . ALA A 1 84 ? 1.336 -5.906 -14.839 1.00 79.81 84 ALA A C 1
ATOM 657 O O . ALA A 1 84 ? 1.962 -5.205 -15.629 1.00 79.81 84 ALA A O 1
ATOM 658 N N . ARG A 1 85 ? 0.620 -6.965 -15.243 1.00 77.69 85 ARG A N 1
ATOM 659 C CA . ARG A 1 85 ? 0.530 -7.406 -16.647 1.00 77.69 85 ARG A CA 1
ATOM 660 C C . ARG A 1 85 ? -0.394 -6.551 -17.511 1.00 77.69 85 ARG A C 1
ATOM 662 O O . ARG A 1 85 ? -0.237 -6.558 -18.725 1.00 77.69 85 ARG A O 1
ATOM 669 N N . ILE A 1 86 ? -1.352 -5.849 -16.906 1.00 78.31 86 ILE A N 1
ATOM 670 C CA . ILE A 1 86 ? -2.361 -5.073 -17.638 1.00 78.31 86 ILE A CA 1
ATOM 671 C C . ILE A 1 86 ? -1.865 -3.647 -17.881 1.00 78.31 86 ILE A C 1
ATOM 673 O O . ILE A 1 86 ? -1.802 -3.201 -19.022 1.00 78.31 86 ILE A O 1
ATOM 677 N N . HIS A 1 87 ? -1.547 -2.908 -16.812 1.00 79.88 87 HIS A N 1
ATOM 678 C CA . HIS A 1 87 ? -1.140 -1.508 -16.925 1.00 79.88 87 HIS A CA 1
ATOM 679 C C . HIS A 1 87 ? -0.476 -1.007 -15.638 1.00 79.88 87 HIS A C 1
ATOM 681 O O . HIS A 1 87 ? -0.923 -1.327 -14.534 1.00 79.88 87 HIS A O 1
ATOM 687 N N . TYR A 1 88 ? 0.523 -0.126 -15.759 1.00 76.94 88 TYR A N 1
ATOM 688 C CA . TYR A 1 88 ? 1.218 0.445 -14.597 1.00 76.94 88 TYR A CA 1
ATOM 689 C C . TYR A 1 88 ? 0.256 1.190 -13.649 1.00 76.94 88 TYR A C 1
ATOM 691 O O . TYR A 1 88 ? 0.385 1.091 -12.433 1.00 76.94 88 TYR A O 1
ATOM 699 N N . MET A 1 89 ? -0.762 1.877 -14.184 1.00 78.81 89 MET A N 1
ATOM 700 C CA . MET A 1 89 ? -1.756 2.607 -13.376 1.00 78.81 89 MET A CA 1
ATOM 701 C C . MET A 1 89 ? -2.626 1.686 -12.511 1.00 78.81 89 MET A C 1
ATOM 703 O O . MET A 1 89 ? -2.974 2.056 -11.391 1.00 78.81 89 MET A O 1
ATOM 707 N N . ALA A 1 90 ? -2.953 0.483 -12.996 1.00 83.12 90 ALA A N 1
ATOM 708 C CA . ALA A 1 90 ? -3.707 -0.494 -12.212 1.00 83.12 90 ALA A CA 1
ATOM 709 C C . ALA A 1 90 ? -2.882 -0.967 -11.008 1.00 83.12 90 ALA A C 1
ATOM 711 O O . ALA A 1 90 ? -3.401 -1.088 -9.900 1.00 83.12 90 ALA A O 1
ATOM 712 N N . LEU A 1 91 ? -1.574 -1.155 -11.203 1.00 85.31 91 LEU A N 1
ATOM 713 C CA . LEU A 1 91 ? -0.657 -1.485 -10.120 1.00 85.31 91 LEU A CA 1
ATOM 714 C C . LEU A 1 91 ? -0.521 -0.340 -9.105 1.00 85.31 91 LEU A C 1
ATOM 716 O O . LEU A 1 91 ? -0.519 -0.604 -7.906 1.00 85.31 91 LEU A O 1
ATOM 720 N N . VAL A 1 92 ? -0.460 0.918 -9.559 1.00 86.12 92 VAL A N 1
ATOM 721 C CA . VAL A 1 92 ? -0.457 2.096 -8.669 1.00 86.12 92 VAL A CA 1
ATOM 722 C C . VAL A 1 92 ? -1.716 2.117 -7.798 1.00 86.12 92 VAL A C 1
ATOM 724 O O . VAL A 1 92 ? -1.606 2.280 -6.585 1.00 86.12 92 VAL A O 1
ATOM 727 N N . ALA A 1 93 ? -2.896 1.897 -8.386 1.00 87.19 93 ALA A N 1
ATOM 728 C CA . ALA A 1 93 ? -4.157 1.868 -7.645 1.00 87.19 93 ALA A CA 1
ATOM 729 C C . ALA A 1 93 ? -4.183 0.743 -6.597 1.00 87.19 93 ALA A C 1
ATOM 731 O O . ALA A 1 93 ? -4.499 0.994 -5.435 1.00 87.19 93 ALA A O 1
ATOM 732 N N . VAL A 1 94 ? -3.774 -0.476 -6.974 1.00 87.19 94 VAL A N 1
ATOM 733 C CA . VAL A 1 94 ? -3.658 -1.610 -6.041 1.00 87.19 94 VAL A CA 1
ATOM 734 C C . VAL A 1 94 ? -2.721 -1.265 -4.882 1.00 87.19 94 VAL A C 1
ATOM 736 O O . VAL A 1 94 ? -3.060 -1.517 -3.730 1.00 87.19 94 VAL A O 1
ATOM 739 N N . ARG A 1 95 ? -1.575 -0.633 -5.161 1.00 87.19 95 ARG A N 1
ATOM 740 C CA . ARG A 1 95 ? -0.597 -0.252 -4.131 1.00 87.19 95 ARG A CA 1
ATOM 741 C C . ARG A 1 95 ? -1.073 0.871 -3.228 1.00 87.19 95 ARG A C 1
ATOM 743 O O . ARG A 1 95 ? -0.789 0.819 -2.036 1.00 87.19 95 ARG A O 1
ATOM 750 N N . PHE A 1 96 ? -1.809 1.837 -3.763 1.00 88.56 96 PHE A N 1
ATOM 751 C CA . PHE A 1 96 ? -2.417 2.896 -2.967 1.00 88.56 96 PHE A CA 1
ATOM 752 C C . PHE A 1 96 ? -3.429 2.323 -1.969 1.00 88.56 96 PHE A C 1
ATOM 754 O O . PHE A 1 96 ? -3.356 2.627 -0.781 1.00 88.56 96 PHE A O 1
ATOM 761 N N . VAL A 1 97 ? -4.310 1.421 -2.418 1.00 88.00 97 VAL A N 1
ATOM 762 C CA . VAL A 1 97 ? -5.284 0.764 -1.531 1.00 88.00 97 VAL A CA 1
ATOM 763 C C . VAL A 1 97 ? -4.592 -0.167 -0.529 1.00 88.00 97 VAL A C 1
ATOM 765 O O . VAL A 1 97 ? -4.981 -0.199 0.634 1.00 88.00 97 VAL A O 1
ATOM 768 N N . SER A 1 98 ? -3.533 -0.880 -0.931 1.00 88.56 98 SER A N 1
ATOM 769 C CA . SER A 1 98 ? -2.727 -1.665 0.015 1.00 88.56 98 SER A CA 1
ATOM 770 C C . SER A 1 98 ? -2.065 -0.786 1.075 1.00 88.56 98 SER A C 1
ATOM 772 O O . SER A 1 98 ? -2.043 -1.180 2.233 1.00 88.56 98 SER A O 1
ATOM 774 N N . GLY A 1 99 ? -1.564 0.397 0.705 1.00 85.44 99 GLY A N 1
ATOM 775 C CA . GLY A 1 99 ? -1.024 1.369 1.656 1.00 85.44 99 GLY A CA 1
ATOM 776 C C . GLY A 1 99 ? -2.096 1.908 2.607 1.00 85.44 99 GLY A C 1
ATOM 777 O O . GLY A 1 99 ? -1.838 2.023 3.797 1.00 85.44 99 GLY A O 1
ATOM 778 N N . LEU A 1 100 ? -3.313 2.163 2.112 1.00 86.69 100 LEU A N 1
ATOM 779 C CA . LEU A 1 100 ? -4.456 2.600 2.931 1.00 86.69 100 LEU A CA 1
ATOM 780 C C . LEU A 1 100 ? -4.925 1.561 3.964 1.00 86.69 100 LEU A C 1
ATOM 782 O O . LEU A 1 100 ? -5.580 1.904 4.944 1.00 86.69 100 LEU A O 1
ATOM 786 N N . ALA A 1 101 ? -4.646 0.285 3.716 1.00 84.62 101 ALA A N 1
ATOM 787 C CA . ALA A 1 101 ? -5.006 -0.807 4.612 1.00 84.62 101 ALA A CA 1
ATOM 788 C C . ALA A 1 101 ? -3.840 -1.266 5.504 1.00 84.62 101 ALA A C 1
ATOM 790 O O . ALA A 1 101 ? -4.044 -2.134 6.351 1.00 84.62 101 ALA A O 1
ATOM 791 N N . ALA A 1 102 ? -2.636 -0.730 5.292 1.00 81.00 102 ALA A N 1
ATOM 792 C CA . ALA A 1 102 ? -1.446 -1.033 6.084 1.00 81.00 102 ALA A CA 1
ATOM 793 C C . ALA A 1 102 ? -1.451 -0.249 7.400 1.00 81.00 102 ALA A C 1
ATOM 795 O O . ALA A 1 102 ? -1.123 -0.873 8.433 1.00 81.00 102 ALA A O 1
#

Secondary structure (DSSP, 8-state):
--SHHHHHHHHHHHHHHHH---TT-------HHHHHHHHHHHHHHHHHHHHHHHHHHHHH-HHHHHHHHHHHHHHHHHHHHHHHHH-HHHHHHHHHHHHHT-